Protein AF-A0A0A9YAF8-F1 (afdb_monomer_lite)

Secondary structure (DSSP, 8-state):
-GGGS--HHHHHHHHHHHHHHHHHHHHHHHHHHHHT--S-TTHHHHT-TTTTTHHHHH---HHHHHHHHHHHT--SSEEEEEETTEEEEEETTSB-SSSTT--B--HHIIIII-GGGHHHHHHHHTTTS----S-S---HHHHHHHHHHHH--SS-HHHHHHHHHHHHHHHHHHHHHHT-

Radius of gyration: 21.4 Å; chains: 1; bounding box: 42×31×75 Å

Organism: Lygus hesperus (NCBI:txid30085)

Sequence (180 aa):
DLWAQMDLKSIKAATADLFERWENHWLSIDIDRCLNSRYNGHFPKISTFGSVATYICKMKNPVFEKLMAQLRLGCKDKLSLYVDKRRYIIDCTALCMSCNLLVLETLCHFILLCPIYQPYRLHYLHRFVPECSNSSTIPAERVDSTILDQLNCSYDLDKVAAICRYVPSALRLRSFSLNE

pLDDT: mean 78.33, std 13.73, range [40.41, 94.5]

Structure (mmCIF, N/CA/C/O backbone):
data_AF-A0A0A9YAF8-F1
#
_entry.id   AF-A0A0A9YAF8-F1
#
loop_
_atom_site.group_PDB
_atom_site.id
_atom_site.type_symbol
_atom_site.label_atom_id
_atom_site.label_alt_id
_atom_site.label_comp_id
_atom_site.label_asym_id
_atom_site.label_entity_id
_atom_site.label_seq_id
_atom_site.pdbx_PDB_ins_code
_atom_site.Cartn_x
_atom_site.Cartn_y
_atom_site.Cartn_z
_atom_site.occupancy
_atom_site.B_iso_or_equiv
_atom_site.auth_seq_id
_atom_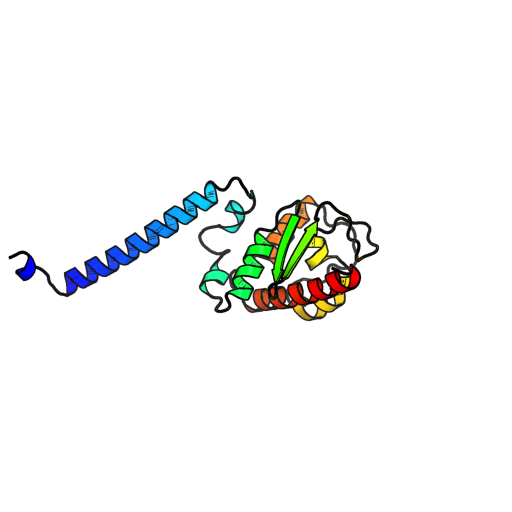site.auth_comp_id
_atom_site.auth_asym_id
_atom_site.auth_atom_id
_atom_site.pdbx_PDB_model_num
ATOM 1 N N . ASP A 1 1 ? 20.547 -7.020 -54.680 1.00 52.69 1 ASP A N 1
ATOM 2 C CA . ASP A 1 1 ? 21.237 -7.184 -53.385 1.00 52.69 1 ASP A CA 1
ATOM 3 C C . ASP A 1 1 ? 20.640 -6.327 -52.280 1.00 52.69 1 ASP A C 1
ATOM 5 O O . ASP A 1 1 ? 21.110 -5.228 -52.021 1.00 52.69 1 ASP A O 1
ATOM 9 N N . LEU A 1 2 ? 19.608 -6.838 -51.601 1.00 54.12 2 LEU A N 1
ATOM 10 C CA . LEU A 1 2 ? 19.027 -6.189 -50.412 1.00 54.12 2 LEU A CA 1
ATOM 11 C C . LEU A 1 2 ? 20.055 -6.091 -49.263 1.00 54.12 2 LEU A C 1
ATOM 13 O O . LEU A 1 2 ? 20.061 -5.140 -48.492 1.00 54.12 2 LEU A O 1
ATOM 17 N N . TRP A 1 3 ? 20.986 -7.048 -49.223 1.00 57.59 3 TRP A N 1
ATOM 18 C CA . TRP A 1 3 ? 22.091 -7.127 -48.267 1.00 57.59 3 TRP A CA 1
ATOM 19 C C . TRP A 1 3 ? 23.228 -6.131 -48.537 1.00 57.59 3 TRP A C 1
ATOM 21 O O . TRP A 1 3 ? 23.964 -5.800 -47.616 1.00 57.59 3 TRP A O 1
ATOM 31 N N . ALA A 1 4 ? 23.359 -5.612 -49.766 1.00 60.03 4 ALA A N 1
ATOM 32 C CA . ALA A 1 4 ? 24.378 -4.614 -50.113 1.00 60.03 4 ALA A CA 1
ATOM 33 C C . ALA A 1 4 ? 23.957 -3.173 -49.763 1.00 60.03 4 ALA A C 1
ATOM 35 O O . ALA A 1 4 ? 24.773 -2.259 -49.835 1.00 60.03 4 ALA A O 1
ATOM 36 N N . GLN A 1 5 ? 22.688 -2.966 -49.391 1.00 62.00 5 GLN A N 1
ATOM 37 C CA . GLN A 1 5 ? 22.102 -1.652 -49.093 1.00 62.00 5 GLN A CA 1
ATOM 38 C C . GLN A 1 5 ? 21.854 -1.419 -47.593 1.00 62.00 5 GLN A C 1
ATOM 40 O O . GLN A 1 5 ? 21.417 -0.337 -47.204 1.00 62.00 5 GLN A O 1
ATOM 45 N N . MET A 1 6 ? 22.125 -2.409 -46.735 1.00 63.41 6 MET A N 1
ATOM 46 C CA . MET A 1 6 ? 21.943 -2.278 -45.289 1.00 63.41 6 MET A CA 1
ATOM 47 C C . MET A 1 6 ? 23.184 -1.653 -44.644 1.00 63.41 6 MET A C 1
ATOM 49 O O . MET A 1 6 ? 24.141 -2.343 -44.300 1.00 63.41 6 MET A O 1
ATOM 53 N N . ASP A 1 7 ? 23.156 -0.333 -44.459 1.00 82.31 7 ASP A N 1
ATOM 54 C CA . ASP A 1 7 ? 24.141 0.374 -43.638 1.00 82.31 7 ASP A CA 1
ATOM 55 C C . ASP A 1 7 ? 23.945 0.015 -42.151 1.00 82.31 7 ASP A C 1
ATOM 57 O O . ASP A 1 7 ? 22.821 -0.065 -41.644 1.00 82.31 7 ASP A O 1
ATOM 61 N N . LEU A 1 8 ? 25.051 -0.156 -41.421 1.00 78.75 8 LEU A N 1
ATOM 62 C CA . LEU A 1 8 ? 25.072 -0.407 -39.977 1.00 78.75 8 LEU A CA 1
ATOM 63 C C . LEU A 1 8 ? 24.253 0.649 -39.215 1.00 78.75 8 LEU A C 1
ATOM 65 O O . LEU A 1 8 ? 23.608 0.335 -38.212 1.00 78.75 8 LEU A O 1
ATOM 69 N N . LYS A 1 9 ? 24.263 1.905 -39.684 1.00 82.62 9 LYS A N 1
ATOM 70 C CA . LYS A 1 9 ? 23.461 2.989 -39.095 1.00 82.62 9 LYS A CA 1
ATOM 71 C C . LYS A 1 9 ? 21.964 2.765 -39.289 1.00 82.62 9 LYS A C 1
ATOM 73 O O . LYS A 1 9 ? 21.208 2.941 -38.337 1.00 82.62 9 LYS A O 1
ATOM 78 N N . SER A 1 10 ? 21.548 2.337 -40.478 1.00 82.25 10 SER A N 1
ATOM 79 C CA . SER A 1 10 ? 20.150 2.028 -40.791 1.00 82.25 10 SER A CA 1
ATOM 80 C C . SER A 1 10 ? 19.637 0.853 -39.963 1.00 82.25 10 SER A C 1
ATOM 82 O O . SER A 1 10 ? 18.527 0.918 -39.443 1.00 82.25 10 SER A O 1
ATOM 84 N N . ILE A 1 11 ? 20.466 -0.179 -39.762 1.00 83.69 11 ILE A N 1
ATOM 85 C CA . ILE A 1 11 ? 20.130 -1.310 -38.885 1.00 83.69 11 ILE A CA 1
ATOM 86 C C . ILE A 1 11 ? 19.957 -0.832 -37.441 1.00 83.69 11 ILE A C 1
ATOM 88 O O . ILE A 1 11 ? 18.942 -1.137 -36.823 1.00 83.69 11 ILE A O 1
ATOM 92 N N . LYS A 1 12 ? 20.902 -0.043 -36.911 1.00 85.25 12 LYS A N 1
ATOM 93 C CA . LYS A 1 12 ? 20.814 0.495 -35.541 1.00 85.25 12 LYS A CA 1
ATOM 94 C C . LYS A 1 12 ? 19.568 1.359 -35.333 1.00 85.25 12 LYS A C 1
ATOM 96 O O . LYS A 1 12 ? 18.895 1.216 -34.314 1.00 85.25 12 LYS A O 1
ATOM 101 N N . ALA A 1 13 ? 19.245 2.217 -36.299 1.00 84.75 13 ALA A N 1
ATOM 102 C CA . ALA A 1 13 ? 18.045 3.046 -36.256 1.00 84.75 13 ALA A CA 1
ATOM 103 C C . ALA A 1 13 ? 16.766 2.194 -36.286 1.00 84.75 13 ALA A C 1
ATOM 105 O O . ALA A 1 13 ? 15.892 2.387 -35.448 1.00 84.75 13 ALA A O 1
ATOM 106 N N . ALA A 1 14 ? 16.694 1.201 -37.179 1.00 85.19 14 ALA A N 1
ATOM 107 C CA . ALA A 1 14 ? 15.558 0.284 -37.259 1.00 85.19 14 ALA A CA 1
ATOM 108 C C . ALA A 1 14 ? 15.390 -0.555 -35.982 1.00 85.19 14 ALA A C 1
ATOM 110 O O . ALA A 1 14 ? 14.268 -0.786 -35.544 1.00 85.19 14 ALA A O 1
ATOM 111 N N . THR A 1 15 ? 16.488 -0.983 -35.347 1.00 86.75 15 THR A N 1
ATOM 112 C CA . THR A 1 15 ? 16.410 -1.692 -34.063 1.00 86.75 15 THR A CA 1
ATOM 113 C C . THR A 1 15 ? 15.912 -0.791 -32.939 1.00 86.75 15 THR A C 1
ATOM 115 O O . THR A 1 15 ? 15.088 -1.236 -32.148 1.00 86.75 15 THR A O 1
ATOM 118 N N . ALA A 1 16 ? 16.367 0.465 -32.870 1.00 88.88 16 ALA A N 1
ATOM 119 C CA . ALA A 1 16 ? 15.913 1.411 -31.851 1.00 88.88 16 ALA A CA 1
ATOM 120 C C . ALA A 1 16 ? 14.416 1.731 -32.008 1.00 88.88 16 ALA A C 1
ATOM 122 O O . ALA A 1 16 ? 13.675 1.663 -31.033 1.00 88.88 16 ALA A O 1
ATOM 123 N N . ASP A 1 17 ? 13.969 1.972 -33.242 1.00 91.88 17 ASP A N 1
ATOM 124 C CA . ASP A 1 17 ? 12.554 2.163 -33.584 1.00 91.88 17 ASP A CA 1
ATOM 125 C C . ASP A 1 17 ? 11.711 0.915 -33.265 1.00 91.88 17 ASP A C 1
ATOM 127 O O . ASP A 1 17 ? 10.611 1.028 -32.727 1.00 91.88 17 ASP A O 1
ATOM 131 N N . LEU A 1 18 ? 12.233 -0.293 -33.506 1.00 92.19 18 LEU A N 1
ATOM 132 C CA . LEU A 1 18 ? 11.550 -1.529 -33.119 1.00 92.19 18 LEU A CA 1
ATOM 133 C C . LEU A 1 18 ? 11.382 -1.642 -31.596 1.00 92.19 18 LEU A C 1
ATOM 135 O O . LEU A 1 18 ? 10.299 -2.009 -31.139 1.00 92.19 18 LEU A O 1
ATOM 139 N N . PHE A 1 19 ? 12.426 -1.330 -30.819 1.00 89.06 19 PHE A N 1
ATOM 140 C CA . PHE A 1 19 ? 12.349 -1.326 -29.355 1.00 89.06 19 PHE A CA 1
ATOM 141 C C . PHE A 1 19 ? 11.331 -0.304 -28.852 1.00 89.06 19 PHE A C 1
ATOM 143 O O . PHE A 1 19 ? 10.475 -0.653 -28.045 1.00 89.06 19 PHE A O 1
ATOM 150 N N . GLU A 1 20 ? 11.352 0.912 -29.391 1.00 88.50 20 GLU A N 1
ATOM 151 C CA . GLU A 1 20 ? 10.398 1.959 -29.023 1.00 88.50 20 GLU A CA 1
ATOM 152 C C . GLU A 1 20 ? 8.950 1.552 -29.343 1.00 88.50 20 GLU A C 1
ATOM 154 O O . GLU A 1 20 ? 8.056 1.675 -28.504 1.00 88.50 20 GLU A O 1
ATOM 159 N N . ARG A 1 21 ? 8.694 0.997 -30.534 1.00 88.56 21 ARG A N 1
ATOM 160 C CA . ARG A 1 21 ? 7.359 0.490 -30.903 1.00 88.56 21 ARG A CA 1
ATOM 161 C C . ARG A 1 21 ? 6.905 -0.643 -29.997 1.00 88.56 21 ARG A C 1
ATOM 163 O O . ARG A 1 21 ? 5.724 -0.719 -29.661 1.00 88.56 21 ARG A O 1
ATOM 170 N N . TRP A 1 22 ? 7.825 -1.524 -29.617 1.00 86.75 22 TRP A N 1
ATOM 171 C CA . TRP A 1 22 ? 7.537 -2.624 -28.709 1.00 86.75 22 TRP A CA 1
ATOM 172 C C . TRP A 1 22 ? 7.161 -2.097 -27.314 1.00 86.75 22 TRP A C 1
ATOM 174 O O . TRP A 1 22 ? 6.112 -2.473 -26.785 1.00 86.75 22 TRP A O 1
ATOM 184 N N . GLU A 1 23 ? 7.943 -1.182 -26.744 1.00 80.56 23 GLU A N 1
ATOM 185 C CA . GLU A 1 23 ? 7.634 -0.545 -25.457 1.00 80.56 23 GLU A CA 1
ATOM 186 C C . GLU A 1 23 ? 6.281 0.179 -25.495 1.00 80.56 23 GLU A C 1
ATOM 188 O O . GLU A 1 23 ? 5.424 -0.049 -24.635 1.00 80.56 23 GLU A O 1
ATOM 193 N N . ASN A 1 24 ? 6.040 0.966 -26.546 1.00 81.44 24 ASN A N 1
ATOM 194 C CA . ASN A 1 24 ? 4.782 1.684 -26.746 1.00 81.44 24 ASN A CA 1
ATOM 195 C C . ASN A 1 24 ? 3.580 0.741 -26.890 1.00 81.44 24 ASN A C 1
ATOM 197 O O . ASN A 1 24 ? 2.496 1.041 -26.386 1.00 81.44 24 ASN A O 1
ATOM 201 N N . HIS A 1 25 ? 3.753 -0.412 -27.541 1.00 87.69 25 HIS A N 1
ATOM 202 C CA . HIS A 1 25 ? 2.696 -1.411 -27.673 1.00 87.69 25 HIS A CA 1
ATOM 203 C C . HIS A 1 25 ? 2.261 -1.968 -26.312 1.00 87.69 25 HIS A C 1
ATOM 205 O O . HIS A 1 25 ? 1.064 -1.996 -26.018 1.00 87.69 25 HIS A O 1
ATOM 211 N N . TRP A 1 26 ? 3.208 -2.364 -25.456 1.00 78.38 26 TRP A N 1
ATOM 212 C CA . TRP A 1 26 ? 2.869 -2.867 -24.118 1.00 78.38 26 TRP A CA 1
ATOM 213 C C . TRP A 1 26 ? 2.308 -1.784 -23.216 1.00 78.38 26 TRP A C 1
ATOM 215 O O . TRP A 1 26 ? 1.339 -2.042 -22.504 1.00 78.38 26 TRP A O 1
ATOM 225 N N . LEU A 1 27 ? 2.850 -0.569 -23.298 1.00 78.38 27 LEU A N 1
ATOM 226 C CA . LEU A 1 27 ? 2.299 0.570 -22.577 1.00 78.38 27 LEU A CA 1
ATOM 227 C C . LEU A 1 27 ? 0.842 0.824 -22.984 1.00 78.38 27 LEU A C 1
ATOM 229 O O . LEU A 1 27 ? -0.009 1.014 -22.122 1.00 78.38 27 LEU A O 1
ATOM 233 N N . SER A 1 28 ? 0.533 0.772 -24.283 1.00 80.00 28 SER A N 1
ATOM 234 C CA . SER A 1 28 ? -0.833 0.930 -24.790 1.00 80.00 28 SER A CA 1
ATOM 235 C C . SER A 1 28 ? -1.769 -0.178 -24.299 1.00 80.00 28 SER A C 1
ATOM 237 O O . SER A 1 28 ? -2.881 0.124 -23.867 1.00 80.00 28 SER A O 1
ATOM 239 N N . ILE A 1 29 ? -1.313 -1.437 -24.294 1.00 82.00 29 ILE A N 1
ATOM 240 C CA . ILE A 1 29 ? -2.077 -2.562 -23.735 1.00 82.00 29 ILE A CA 1
ATOM 241 C C . ILE A 1 29 ? -2.364 -2.344 -22.247 1.00 82.00 29 ILE A C 1
ATOM 243 O O . ILE A 1 29 ? -3.485 -2.578 -21.795 1.00 82.00 29 ILE A O 1
ATOM 247 N N . ASP A 1 30 ? -1.373 -1.910 -21.473 1.00 75.12 30 ASP A N 1
ATOM 248 C CA . ASP A 1 30 ? -1.544 -1.683 -20.039 1.00 75.12 30 ASP A CA 1
ATOM 249 C C . ASP A 1 30 ? -2.439 -0.472 -19.749 1.00 75.12 30 ASP A C 1
ATOM 251 O O . ASP A 1 30 ? -3.252 -0.529 -18.822 1.00 75.12 30 ASP A O 1
ATOM 255 N N . ILE A 1 31 ? -2.369 0.581 -20.575 1.00 76.88 31 ILE A N 1
ATOM 256 C CA . ILE A 1 31 ? -3.314 1.705 -20.531 1.00 76.88 31 ILE A CA 1
ATOM 257 C C . ILE A 1 31 ? -4.742 1.205 -20.735 1.00 76.88 31 ILE A C 1
ATOM 259 O O . ILE A 1 31 ? -5.617 1.488 -19.913 1.00 76.88 31 ILE A O 1
ATOM 263 N N . ASP A 1 32 ? -4.969 0.431 -21.794 1.00 81.88 32 ASP A N 1
ATOM 264 C CA . ASP A 1 32 ? -6.294 -0.078 -22.141 1.00 81.88 32 ASP A CA 1
ATOM 265 C C . ASP A 1 32 ? -6.853 -1.002 -21.049 1.00 81.88 32 ASP A C 1
ATOM 267 O O . ASP A 1 32 ? -7.976 -0.812 -20.575 1.00 81.88 32 ASP A O 1
ATOM 271 N N . ARG A 1 33 ? -6.034 -1.936 -20.546 1.00 79.38 33 ARG A N 1
ATOM 272 C CA . ARG A 1 33 ? -6.392 -2.799 -19.407 1.00 79.38 33 ARG A CA 1
ATOM 273 C C . ARG A 1 33 ? -6.768 -1.997 -18.176 1.00 79.38 33 ARG A C 1
ATOM 275 O O . ARG A 1 33 ? -7.667 -2.398 -17.435 1.00 79.38 33 ARG A O 1
ATOM 282 N N . CYS A 1 34 ? -6.067 -0.894 -17.933 1.00 75.38 34 CYS A N 1
ATOM 283 C CA . CYS A 1 34 ? -6.334 -0.074 -16.775 1.00 75.38 34 CYS A CA 1
ATOM 284 C C . CYS A 1 34 ? -7.650 0.685 -16.889 1.00 75.38 34 CYS A C 1
ATOM 286 O O . CYS A 1 34 ? -8.503 0.555 -16.005 1.00 75.38 34 CYS A O 1
ATOM 288 N N . LEU A 1 35 ? -7.854 1.396 -17.998 1.00 77.94 35 LEU A N 1
ATOM 289 C CA . LEU A 1 35 ? -9.079 2.153 -18.255 1.00 77.94 35 LEU A CA 1
ATOM 290 C C . LEU A 1 35 ? -10.317 1.247 -18.297 1.00 77.94 35 LEU A C 1
ATOM 292 O O . LEU A 1 35 ? -11.368 1.622 -17.782 1.00 77.94 35 LEU A O 1
ATOM 296 N N . ASN A 1 36 ? -10.178 0.032 -18.834 1.00 81.19 36 ASN A N 1
ATOM 297 C CA . ASN A 1 36 ? -11.274 -0.930 -18.965 1.00 81.19 36 ASN A CA 1
ATOM 298 C C . ASN A 1 36 ? -11.441 -1.864 -17.755 1.00 81.19 36 ASN A C 1
ATOM 300 O O . ASN A 1 36 ? -12.267 -2.784 -17.783 1.00 81.19 36 ASN A O 1
ATOM 304 N N . SER A 1 37 ? -10.679 -1.662 -16.677 1.00 76.25 37 SER A N 1
ATOM 305 C CA . SER A 1 37 ? -10.775 -2.509 -15.488 1.00 76.25 37 SER A CA 1
ATOM 306 C C . SER A 1 37 ? -12.121 -2.336 -14.769 1.00 76.25 37 SER A C 1
ATOM 308 O O . SER A 1 37 ? -12.429 -1.312 -14.166 1.00 76.25 37 SER A O 1
ATOM 310 N N . ARG A 1 38 ? -12.951 -3.384 -14.795 1.00 72.44 38 ARG A N 1
ATOM 311 C CA . ARG A 1 38 ? -14.249 -3.397 -14.088 1.00 72.44 38 ARG A CA 1
ATOM 312 C C . ARG A 1 38 ? -14.157 -3.892 -12.644 1.00 72.44 38 ARG A C 1
ATOM 314 O O . ARG A 1 38 ? -15.099 -3.723 -11.881 1.00 72.44 38 ARG A O 1
ATOM 321 N N . TYR A 1 39 ? -13.043 -4.523 -12.274 1.00 69.56 39 TYR A N 1
ATOM 322 C CA . TYR A 1 39 ? -12.884 -5.192 -10.980 1.00 69.56 39 TYR A CA 1
ATOM 323 C C . TYR A 1 39 ? -12.500 -4.243 -9.834 1.00 69.56 39 TYR A C 1
ATOM 325 O O . TYR A 1 39 ? -12.700 -4.597 -8.676 1.00 69.56 39 TYR A O 1
ATOM 333 N N . ASN A 1 40 ? -11.937 -3.061 -10.121 1.00 69.50 40 ASN A N 1
ATOM 334 C CA . ASN A 1 40 ? -11.559 -2.090 -9.094 1.00 69.50 40 ASN A CA 1
ATOM 335 C C . ASN A 1 40 ? -11.606 -0.650 -9.636 1.00 69.50 40 ASN A C 1
ATOM 337 O O . ASN A 1 40 ? -10.756 -0.249 -10.426 1.00 69.50 40 ASN A O 1
ATOM 341 N N . GLY A 1 41 ? -12.555 0.156 -9.147 1.00 68.75 41 GLY A N 1
ATOM 342 C CA . GLY A 1 41 ? -12.721 1.559 -9.554 1.00 68.75 41 GLY A CA 1
ATOM 343 C C . GLY A 1 41 ? -11.586 2.506 -9.132 1.00 68.75 41 GLY A C 1
ATOM 344 O O . GLY A 1 41 ? -11.562 3.661 -9.563 1.00 68.75 41 GLY A O 1
ATOM 345 N N . HIS A 1 42 ? -10.643 2.050 -8.302 1.00 69.75 42 HIS A N 1
ATOM 346 C CA . HIS A 1 42 ? -9.425 2.788 -7.965 1.00 69.75 42 HIS A CA 1
ATOM 347 C C . HIS A 1 42 ? -8.286 2.533 -8.956 1.00 69.75 42 HIS A C 1
ATOM 349 O O . HIS A 1 42 ? -7.411 3.389 -9.077 1.00 69.75 42 HIS A O 1
ATOM 355 N N . PHE A 1 43 ? -8.292 1.414 -9.693 1.00 70.81 43 PHE A N 1
ATOM 356 C CA . PHE A 1 43 ? -7.204 1.070 -10.615 1.00 70.81 43 PHE A CA 1
ATOM 357 C C . PHE A 1 43 ? -6.955 2.160 -11.677 1.00 70.81 43 PHE A C 1
ATOM 359 O O . PHE A 1 43 ? -5.814 2.622 -11.746 1.00 70.81 43 PHE A O 1
ATOM 366 N N . PRO A 1 44 ? -7.984 2.704 -12.368 1.00 69.56 44 PRO A N 1
ATOM 367 C CA . PRO A 1 44 ? -7.796 3.810 -13.316 1.00 69.56 44 PRO A CA 1
ATOM 368 C C . PRO A 1 44 ? -7.321 5.117 -12.662 1.00 69.56 44 PRO A C 1
ATOM 370 O O . PRO A 1 44 ? -6.703 5.958 -13.308 1.00 69.56 44 PRO A O 1
ATOM 373 N N . LYS A 1 45 ? -7.621 5.320 -11.370 1.00 69.44 45 LYS A N 1
ATOM 374 C CA . LYS A 1 45 ? -7.236 6.533 -10.624 1.00 69.44 45 LYS A CA 1
ATOM 375 C C . LYS A 1 45 ? -5.758 6.500 -10.227 1.00 69.44 45 LYS A C 1
ATOM 377 O O . LYS A 1 45 ? -5.095 7.534 -10.216 1.00 69.44 45 LYS A O 1
ATOM 382 N N . ILE A 1 46 ? -5.246 5.309 -9.914 1.00 65.12 46 ILE A N 1
ATOM 383 C CA . ILE A 1 46 ? -3.854 5.073 -9.499 1.00 65.12 46 ILE A CA 1
ATOM 384 C C . ILE A 1 46 ? -2.908 5.068 -10.701 1.00 65.12 46 ILE A C 1
ATOM 386 O O . ILE A 1 46 ? -1.743 5.441 -10.572 1.00 65.12 46 ILE A O 1
ATOM 390 N N . SER A 1 47 ? -3.389 4.646 -11.869 1.00 64.06 47 SER A N 1
ATOM 391 C CA . SER A 1 47 ? -2.577 4.482 -13.074 1.00 64.06 47 SER A CA 1
ATOM 392 C C . SER A 1 47 ? -2.302 5.778 -13.827 1.00 64.06 47 SER A C 1
ATOM 394 O O . SER A 1 47 ? -1.996 5.714 -15.013 1.00 64.06 47 SER A O 1
ATOM 396 N N . THR A 1 48 ? -2.445 6.948 -13.200 1.00 58.50 48 THR A N 1
ATOM 397 C CA . THR A 1 48 ? -2.228 8.232 -13.875 1.00 58.50 48 THR A CA 1
ATOM 398 C C . THR A 1 48 ? -0.826 8.237 -14.491 1.00 58.50 48 THR A C 1
ATOM 400 O O . THR A 1 48 ? 0.188 8.285 -13.787 1.00 58.50 48 THR A O 1
ATOM 403 N N . PHE A 1 49 ? -0.803 8.092 -15.820 1.00 55.41 49 PHE A N 1
ATOM 404 C CA . PHE A 1 49 ? 0.357 7.791 -16.655 1.00 55.41 49 PHE A CA 1
ATOM 405 C C . PHE A 1 49 ? 1.343 8.964 -16.654 1.00 55.41 49 PHE A C 1
ATOM 407 O O . PHE A 1 49 ? 1.375 9.762 -17.584 1.00 5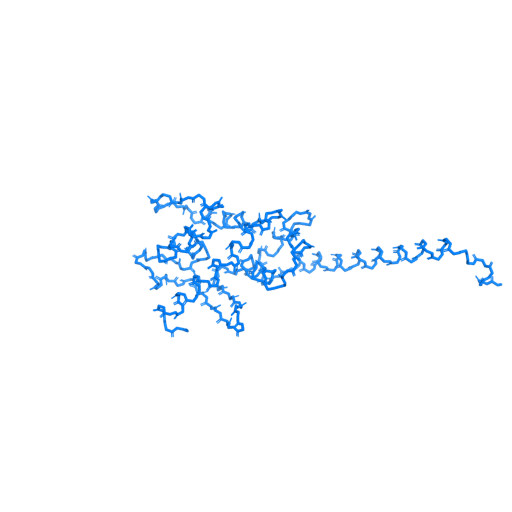5.41 49 PHE A O 1
ATOM 414 N N . GLY A 1 50 ? 2.121 9.110 -15.578 1.00 53.97 50 GLY A N 1
ATOM 415 C CA . GLY A 1 50 ? 3.154 10.144 -15.516 1.00 53.97 50 GLY A CA 1
ATOM 416 C C . GLY A 1 50 ? 3.857 10.351 -14.176 1.00 53.97 50 GLY A C 1
ATOM 417 O O . GLY A 1 50 ? 5.018 10.745 -14.182 1.00 53.97 50 GLY A O 1
ATOM 418 N N . SER A 1 51 ? 3.232 10.086 -13.020 1.00 54.34 51 SER A N 1
ATOM 419 C CA . SER A 1 51 ? 3.901 10.364 -11.729 1.00 54.34 51 SER A CA 1
ATOM 420 C C . SER A 1 51 ? 3.611 9.364 -10.616 1.00 54.34 51 SER A C 1
ATOM 422 O O . SER A 1 51 ? 4.513 9.003 -9.872 1.00 54.34 51 SER A O 1
ATOM 424 N N . VAL A 1 52 ? 2.390 8.848 -10.498 1.00 54.97 52 VAL A N 1
ATOM 425 C CA . VAL A 1 52 ? 1.972 8.071 -9.318 1.00 54.97 52 VAL A CA 1
ATOM 426 C C . VAL A 1 52 ? 2.691 6.713 -9.203 1.00 54.97 52 VAL A C 1
ATOM 428 O O . VAL A 1 52 ? 2.847 6.187 -8.095 1.00 54.97 52 VAL A O 1
ATOM 431 N N . ALA A 1 53 ? 3.205 6.172 -10.311 1.00 61.31 53 ALA A N 1
ATOM 432 C CA . ALA A 1 53 ? 3.871 4.869 -10.390 1.00 61.31 53 ALA A CA 1
ATOM 433 C C . ALA A 1 53 ? 5.407 4.925 -10.502 1.00 61.31 53 ALA A C 1
ATOM 435 O O . ALA A 1 53 ? 6.035 3.881 -10.647 1.00 61.31 53 ALA A O 1
ATOM 436 N N . THR A 1 54 ? 6.048 6.095 -10.391 1.00 63.50 54 THR A N 1
ATOM 437 C CA . THR A 1 54 ? 7.517 6.203 -10.537 1.00 63.50 54 THR A CA 1
ATOM 438 C C . THR A 1 54 ? 8.297 5.387 -9.506 1.00 63.50 54 THR A C 1
ATOM 440 O O . THR A 1 54 ? 9.431 4.995 -9.776 1.00 63.50 54 THR A O 1
ATOM 443 N N . TYR A 1 55 ? 7.693 5.069 -8.357 1.00 64.31 55 TYR A N 1
ATOM 444 C CA . TYR A 1 55 ? 8.279 4.146 -7.385 1.00 64.31 55 TYR A CA 1
ATOM 445 C C . TYR A 1 55 ? 8.441 2.724 -7.947 1.00 64.31 55 TYR A C 1
ATOM 447 O O . TYR A 1 55 ? 9.409 2.073 -7.593 1.00 64.31 55 TYR A O 1
ATOM 455 N N . ILE A 1 56 ? 7.566 2.255 -8.847 1.00 67.56 56 ILE A N 1
ATOM 456 C CA . ILE A 1 56 ? 7.682 0.921 -9.467 1.00 67.56 56 ILE A CA 1
ATOM 457 C C . ILE A 1 56 ? 8.942 0.858 -10.333 1.00 67.56 56 ILE A C 1
ATOM 459 O O . ILE A 1 56 ? 9.693 -0.101 -10.262 1.00 67.56 56 ILE A O 1
ATOM 463 N N . CYS A 1 57 ? 9.224 1.916 -11.097 1.00 66.06 57 CYS A N 1
ATOM 464 C CA . CYS A 1 57 ? 10.403 1.952 -11.965 1.00 66.06 57 CYS A CA 1
ATOM 465 C C . CYS A 1 57 ? 11.711 2.215 -11.201 1.00 66.06 57 CYS A C 1
ATOM 467 O O . CYS A 1 57 ? 12.790 1.892 -11.692 1.00 66.06 57 CYS A O 1
ATOM 469 N N . LYS A 1 58 ? 11.640 2.870 -10.034 1.00 68.19 58 LYS A N 1
ATOM 470 C CA . LYS A 1 58 ? 12.823 3.286 -9.258 1.00 68.19 58 LYS A CA 1
ATOM 471 C C . LYS A 1 58 ? 13.164 2.344 -8.111 1.00 68.19 58 LYS A C 1
ATOM 473 O O . LYS A 1 58 ? 14.307 2.344 -7.648 1.00 68.19 58 LYS A O 1
ATOM 478 N N . MET A 1 59 ? 12.192 1.590 -7.613 1.00 71.06 59 MET A N 1
ATOM 479 C CA . MET A 1 59 ? 12.423 0.651 -6.530 1.00 71.06 59 MET A CA 1
ATOM 480 C C . MET A 1 59 ? 13.138 -0.589 -7.070 1.00 71.06 59 MET A C 1
ATOM 482 O O . MET A 1 59 ? 12.969 -0.992 -8.211 1.00 71.06 59 MET A O 1
ATOM 486 N N . LYS A 1 60 ? 14.040 -1.138 -6.254 1.00 75.19 60 LYS A N 1
ATOM 487 C CA . LYS A 1 60 ? 14.818 -2.342 -6.589 1.00 75.19 60 LYS A CA 1
ATOM 488 C C . LYS A 1 60 ? 14.337 -3.568 -5.815 1.00 75.19 60 LYS A C 1
ATOM 490 O O . LYS A 1 60 ? 14.983 -4.611 -5.853 1.00 75.19 60 LYS A O 1
ATOM 495 N N . ASN A 1 61 ? 13.265 -3.417 -5.033 1.00 83.31 61 ASN A N 1
ATOM 496 C CA . ASN A 1 61 ? 12.773 -4.454 -4.141 1.00 83.31 61 ASN A CA 1
ATOM 497 C C . ASN A 1 61 ? 11.359 -4.881 -4.565 1.00 83.31 61 ASN A C 1
ATOM 499 O O . ASN A 1 61 ? 10.387 -4.217 -4.184 1.00 83.31 61 ASN A O 1
ATOM 503 N N . PRO A 1 62 ? 11.228 -6.028 -5.257 1.00 82.75 62 PRO A N 1
ATOM 504 C CA . PRO A 1 62 ? 9.941 -6.493 -5.770 1.00 82.75 62 PRO A CA 1
ATOM 505 C C . PRO A 1 62 ? 8.938 -6.819 -4.653 1.00 82.75 62 PRO A C 1
ATOM 507 O O . PRO A 1 62 ? 7.727 -6.788 -4.870 1.00 82.75 62 PRO A O 1
ATOM 510 N N . VAL A 1 63 ? 9.409 -7.101 -3.429 1.00 86.12 63 VAL A N 1
ATOM 511 C CA . VAL A 1 63 ? 8.530 -7.331 -2.270 1.00 86.12 63 VAL A CA 1
ATOM 512 C C . VAL A 1 63 ? 7.811 -6.043 -1.876 1.00 86.12 63 VAL A C 1
ATOM 514 O O . VAL A 1 63 ? 6.610 -6.062 -1.608 1.00 86.12 63 VAL A O 1
ATOM 517 N N . PHE A 1 64 ? 8.528 -4.920 -1.867 1.00 86.81 64 PHE A N 1
ATOM 518 C CA . PHE A 1 64 ? 7.951 -3.622 -1.520 1.00 86.81 64 PHE A CA 1
ATOM 519 C C . PHE A 1 64 ? 7.022 -3.121 -2.628 1.00 86.81 64 PHE A C 1
ATOM 521 O O . PHE A 1 64 ? 5.966 -2.567 -2.333 1.00 86.81 64 PHE A O 1
ATOM 528 N N . GLU A 1 65 ? 7.369 -3.366 -3.895 1.00 83.38 65 GLU A N 1
ATOM 529 C CA . GLU A 1 65 ? 6.531 -2.991 -5.042 1.00 83.38 65 GLU A CA 1
ATOM 530 C C . GLU A 1 65 ? 5.193 -3.715 -4.972 1.00 83.38 65 GLU A C 1
ATOM 532 O O . GLU A 1 65 ? 4.135 -3.086 -5.031 1.00 83.38 65 GLU A O 1
ATOM 537 N N . LYS A 1 66 ? 5.244 -5.032 -4.744 1.00 87.06 66 LYS A N 1
ATOM 538 C CA . LYS A 1 66 ? 4.053 -5.858 -4.567 1.00 87.06 66 LYS A CA 1
ATOM 539 C C . LYS A 1 66 ? 3.193 -5.364 -3.408 1.00 87.06 66 LYS A C 1
ATOM 541 O O . LYS A 1 66 ? 1.982 -5.240 -3.572 1.00 87.06 66 LYS A O 1
ATOM 546 N N . LEU A 1 67 ? 3.793 -5.083 -2.252 1.00 89.31 67 LEU A N 1
ATOM 547 C CA . LEU A 1 67 ? 3.045 -4.642 -1.077 1.00 89.31 67 LEU A CA 1
ATOM 548 C C . LEU A 1 67 ? 2.380 -3.279 -1.305 1.00 89.31 67 LEU A C 1
ATOM 550 O O . LEU A 1 67 ? 1.194 -3.124 -1.022 1.00 89.31 67 LEU A O 1
ATOM 554 N N . MET A 1 68 ? 3.100 -2.312 -1.876 1.00 86.25 68 MET A N 1
ATOM 555 C CA . MET A 1 68 ? 2.533 -1.006 -2.225 1.00 86.25 68 MET A CA 1
ATOM 556 C C . MET A 1 68 ? 1.405 -1.120 -3.247 1.00 86.25 68 MET A C 1
ATOM 558 O O . MET A 1 68 ? 0.376 -0.460 -3.091 1.00 86.25 68 MET A O 1
ATOM 562 N N . ALA A 1 69 ? 1.561 -1.982 -4.255 1.00 82.50 69 ALA A N 1
ATOM 563 C CA . ALA A 1 69 ? 0.499 -2.263 -5.211 1.00 82.50 69 ALA A CA 1
ATOM 564 C C . ALA A 1 69 ? -0.736 -2.849 -4.508 1.00 82.50 69 ALA A C 1
ATOM 566 O O . ALA A 1 69 ? -1.842 -2.367 -4.727 1.00 82.50 69 ALA A O 1
ATOM 567 N N . GLN A 1 70 ? -0.564 -3.820 -3.605 1.00 87.69 70 GLN A N 1
ATOM 568 C CA . GLN A 1 70 ? -1.673 -4.404 -2.842 1.00 87.69 70 GLN A CA 1
ATOM 569 C C . GLN A 1 70 ? -2.379 -3.388 -1.933 1.00 87.69 70 GLN A C 1
ATOM 571 O O . GLN A 1 70 ? -3.602 -3.417 -1.841 1.00 87.69 70 GLN A O 1
ATOM 576 N N . LEU A 1 71 ? -1.635 -2.480 -1.293 1.00 87.19 71 LEU A N 1
ATOM 577 C CA . LEU A 1 71 ? -2.208 -1.426 -0.449 1.00 87.19 71 LEU A CA 1
ATOM 578 C C . LEU A 1 71 ? -3.011 -0.420 -1.275 1.00 87.19 71 LEU A C 1
ATOM 580 O O . LEU A 1 71 ? -4.130 -0.076 -0.909 1.00 87.19 71 LEU A O 1
ATOM 584 N N . ARG A 1 72 ? -2.463 0.024 -2.410 1.00 81.00 72 ARG A N 1
ATOM 585 C CA . ARG A 1 72 ? -3.139 0.977 -3.303 1.00 81.00 72 ARG A CA 1
ATOM 586 C C . ARG A 1 72 ? -4.364 0.370 -3.978 1.00 81.00 72 ARG A C 1
ATOM 588 O O . ARG A 1 72 ? -5.359 1.057 -4.158 1.00 81.00 72 ARG A O 1
ATOM 595 N N . LEU A 1 73 ? -4.296 -0.912 -4.330 1.00 78.12 73 LEU A N 1
ATOM 596 C CA . LEU A 1 73 ? -5.403 -1.662 -4.925 1.00 78.12 73 LEU A CA 1
ATOM 597 C C . LEU A 1 73 ? -6.340 -2.276 -3.886 1.00 78.12 73 LEU A C 1
ATOM 599 O O . LEU A 1 73 ? -7.215 -3.056 -4.264 1.00 78.12 73 LEU A O 1
ATOM 603 N N . GLY A 1 74 ? -6.172 -1.945 -2.604 1.00 75.81 74 GLY A N 1
ATOM 604 C CA . GLY A 1 74 ? -7.077 -2.379 -1.553 1.00 75.81 74 GLY A CA 1
ATOM 605 C C . GLY A 1 74 ? -8.518 -2.030 -1.915 1.00 75.81 74 GLY A C 1
ATOM 606 O O . GLY A 1 74 ? -8.835 -0.870 -2.169 1.00 75.81 74 GLY A O 1
ATOM 607 N N . CYS A 1 75 ? -9.383 -3.040 -1.989 1.00 66.19 75 CYS A N 1
ATOM 608 C CA . CYS A 1 75 ? -10.803 -2.823 -2.234 1.00 66.19 75 CYS A CA 1
ATOM 609 C C . CYS A 1 75 ? -11.492 -2.314 -0.964 1.00 66.19 75 CYS A C 1
ATOM 611 O O . CYS A 1 75 ? -11.061 -2.604 0.153 1.00 66.19 75 CYS A O 1
ATOM 613 N N . LYS A 1 76 ? -12.608 -1.602 -1.157 1.00 70.06 76 LYS A N 1
ATOM 614 C CA . LYS A 1 76 ? -13.405 -1.010 -0.077 1.00 70.06 76 LYS A CA 1
ATOM 615 C C . LYS A 1 76 ? -13.913 -2.040 0.936 1.00 70.06 76 LYS A C 1
ATOM 617 O O . LYS A 1 76 ? -13.986 -1.714 2.112 1.00 70.06 76 LYS A O 1
ATOM 622 N N . ASP A 1 77 ? -14.206 -3.264 0.493 1.00 81.38 77 ASP A N 1
ATOM 623 C CA . ASP A 1 77 ? -14.835 -4.283 1.345 1.00 81.38 77 ASP A CA 1
ATOM 624 C C . ASP A 1 77 ? -13.822 -5.251 1.964 1.00 81.38 77 ASP A C 1
ATOM 626 O O . ASP A 1 77 ? -13.937 -5.626 3.126 1.00 81.38 77 ASP A O 1
ATOM 630 N N . LYS A 1 78 ? -12.805 -5.666 1.199 1.00 85.56 78 LYS A N 1
ATOM 631 C CA . LYS A 1 78 ? -11.776 -6.607 1.659 1.00 85.56 78 LYS A CA 1
ATOM 632 C C . LYS A 1 78 ? -10.396 -6.178 1.200 1.00 85.56 78 LYS A C 1
ATOM 634 O O . LYS A 1 78 ? -10.140 -6.024 0.003 1.00 85.56 78 LYS A O 1
ATOM 639 N N . LEU A 1 79 ? -9.481 -6.100 2.156 1.00 88.62 79 LEU A N 1
ATOM 640 C CA . LEU A 1 79 ? -8.069 -5.850 1.922 1.00 88.62 79 LEU A CA 1
ATOM 641 C C . LEU A 1 79 ? -7.291 -7.158 2.094 1.00 88.62 79 LEU A C 1
ATOM 643 O O . LEU A 1 79 ? -7.239 -7.728 3.179 1.00 88.62 79 LEU A O 1
ATOM 647 N N . SER A 1 80 ? -6.681 -7.643 1.012 1.00 90.06 80 SER A N 1
ATOM 648 C CA . SER A 1 80 ? -5.890 -8.878 1.012 1.00 90.06 80 SER A CA 1
ATOM 649 C C . SER A 1 80 ? -4.419 -8.560 0.764 1.00 90.06 80 SER A C 1
ATOM 651 O O . SER A 1 80 ? -4.035 -8.208 -0.351 1.00 90.06 80 SER A O 1
ATOM 653 N N . LEU A 1 81 ? -3.586 -8.754 1.782 1.00 91.94 81 LEU A N 1
ATOM 654 C CA . LEU A 1 81 ? -2.150 -8.482 1.742 1.00 91.94 81 LEU A CA 1
ATOM 655 C C . LEU A 1 81 ? -1.365 -9.792 1.768 1.00 91.94 81 LEU A C 1
ATOM 657 O O . LEU A 1 81 ? -1.736 -10.736 2.463 1.00 91.94 81 LEU A O 1
ATOM 661 N N . TYR A 1 82 ? -0.278 -9.868 1.002 1.00 91.50 82 TYR A N 1
ATOM 662 C CA . TYR A 1 82 ? 0.586 -11.046 0.976 1.00 91.50 82 TYR A CA 1
ATOM 663 C C . TYR A 1 82 ? 1.992 -10.672 1.431 1.00 91.50 82 TYR A C 1
ATOM 665 O O . TYR A 1 82 ? 2.755 -10.068 0.678 1.00 91.50 82 TYR A O 1
ATOM 673 N N . VAL A 1 83 ? 2.331 -11.055 2.659 1.00 90.44 83 VAL A N 1
ATO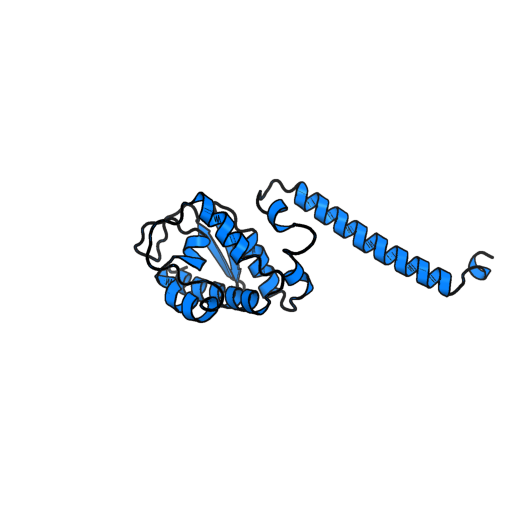M 674 C CA . VAL A 1 83 ? 3.575 -10.680 3.340 1.00 90.44 83 VAL A CA 1
ATOM 675 C C . VAL A 1 83 ? 4.227 -11.946 3.886 1.00 90.44 83 VAL A C 1
ATOM 677 O O . VAL A 1 83 ? 3.556 -12.767 4.503 1.00 90.44 83 VAL A O 1
ATOM 680 N N . ASP A 1 84 ? 5.524 -12.138 3.632 1.00 87.19 84 ASP A N 1
ATOM 681 C CA . ASP A 1 84 ? 6.305 -13.291 4.114 1.00 87.19 84 ASP A CA 1
ATOM 682 C C . ASP A 1 84 ? 5.656 -14.660 3.839 1.00 87.19 84 ASP A C 1
ATOM 684 O O . ASP A 1 84 ? 5.599 -15.536 4.700 1.00 87.19 84 ASP A O 1
ATOM 688 N N . LYS A 1 85 ? 5.146 -14.848 2.615 1.00 87.44 85 LYS A N 1
ATOM 689 C CA . LYS A 1 85 ? 4.433 -16.065 2.173 1.00 87.44 85 LYS A CA 1
ATOM 690 C C . LYS A 1 85 ? 3.124 -16.356 2.922 1.00 87.44 85 LYS A C 1
ATOM 692 O O . LYS A 1 85 ? 2.555 -17.430 2.751 1.00 87.44 85 LYS A O 1
ATOM 697 N N . ARG A 1 86 ? 2.627 -15.410 3.719 1.00 89.50 86 ARG A N 1
ATOM 698 C CA . ARG A 1 86 ? 1.337 -15.494 4.405 1.00 89.50 86 ARG A CA 1
ATOM 699 C C . ARG A 1 86 ? 0.364 -14.493 3.811 1.00 89.50 86 ARG A C 1
ATOM 701 O O . ARG A 1 86 ? 0.742 -13.394 3.399 1.00 89.50 86 ARG A O 1
ATOM 708 N N . ARG A 1 87 ? -0.902 -14.892 3.760 1.00 91.25 87 ARG A N 1
ATOM 709 C CA . ARG A 1 87 ? -1.999 -14.038 3.320 1.00 91.25 87 ARG A CA 1
ATOM 710 C C . ARG A 1 87 ? -2.711 -13.492 4.551 1.00 91.25 87 ARG A C 1
ATOM 712 O O . ARG A 1 87 ? -3.235 -14.272 5.331 1.00 91.25 87 ARG A O 1
ATOM 719 N N . TYR A 1 88 ? -2.756 -12.173 4.667 1.00 92.06 88 TYR A N 1
ATOM 720 C CA . TYR A 1 88 ? -3.529 -11.459 5.677 1.00 92.06 88 TYR A CA 1
ATOM 721 C C . TYR A 1 88 ? -4.767 -10.876 5.008 1.00 92.06 88 TYR A C 1
ATOM 723 O O . TYR A 1 88 ? -4.672 -10.299 3.919 1.00 92.06 88 TYR A O 1
ATOM 731 N N . ILE A 1 89 ? -5.925 -11.053 5.633 1.00 90.94 89 ILE A N 1
ATOM 732 C CA . ILE A 1 89 ? -7.200 -10.559 5.119 1.00 90.94 89 ILE A CA 1
ATOM 733 C C . ILE A 1 89 ? -7.809 -9.667 6.190 1.00 90.94 89 ILE A C 1
ATOM 735 O O . ILE A 1 89 ? -7.999 -10.102 7.319 1.00 90.94 89 ILE A O 1
ATOM 739 N N . ILE A 1 90 ? -8.110 -8.429 5.817 1.00 90.25 90 ILE A N 1
ATOM 740 C CA . ILE A 1 90 ? -8.842 -7.487 6.656 1.00 90.25 90 ILE A CA 1
ATOM 741 C C . ILE A 1 90 ? -10.205 -7.269 6.006 1.00 90.25 90 ILE A C 1
ATOM 743 O O . ILE A 1 90 ? -10.291 -6.928 4.820 1.00 90.25 90 ILE A O 1
ATOM 747 N N . ASP A 1 91 ? -11.261 -7.521 6.775 1.00 90.00 91 ASP A N 1
ATOM 748 C CA . ASP A 1 91 ? -12.627 -7.194 6.388 1.00 90.00 91 ASP A CA 1
ATOM 749 C C . ASP A 1 91 ? -12.894 -5.728 6.734 1.00 90.00 91 ASP A C 1
ATOM 751 O O . ASP A 1 91 ? -13.103 -5.369 7.892 1.00 90.00 91 ASP A O 1
ATOM 755 N N . CYS A 1 92 ? -12.869 -4.874 5.715 1.00 88.12 92 CYS A N 1
ATOM 756 C CA . CYS A 1 92 ? -13.062 -3.436 5.865 1.00 88.12 92 CYS A CA 1
ATOM 757 C C . CYS A 1 92 ? -14.523 -3.069 6.193 1.00 88.12 92 CYS A C 1
ATOM 759 O O . CYS A 1 92 ? -14.798 -1.906 6.499 1.00 88.12 92 CYS A O 1
ATOM 761 N N . THR A 1 93 ? -15.454 -4.030 6.115 1.00 88.88 93 THR A N 1
ATOM 762 C CA . THR A 1 93 ? -16.867 -3.864 6.496 1.00 88.88 93 THR A CA 1
ATOM 763 C C . THR A 1 93 ? -17.144 -4.277 7.941 1.00 88.88 93 THR A C 1
ATOM 765 O O . THR A 1 93 ? -18.197 -3.941 8.484 1.00 88.88 93 THR A O 1
ATOM 768 N N . ALA A 1 94 ? -16.194 -4.960 8.586 1.00 89.81 94 ALA A N 1
ATOM 769 C CA . ALA A 1 94 ? -16.280 -5.344 9.986 1.00 89.81 94 ALA A CA 1
ATOM 770 C C . ALA A 1 94 ? -15.677 -4.272 10.905 1.00 89.81 94 ALA A C 1
ATOM 772 O O . ALA A 1 94 ? -14.831 -3.465 10.508 1.00 89.81 94 ALA A O 1
ATOM 773 N N . LEU A 1 95 ? -16.111 -4.270 12.166 1.00 91.31 95 LEU A N 1
ATOM 774 C CA . LEU A 1 95 ? -15.502 -3.445 13.206 1.00 91.31 95 LEU A CA 1
ATOM 775 C C . LEU A 1 95 ? -14.086 -3.939 13.518 1.00 91.31 95 LEU A C 1
ATOM 777 O O . LEU A 1 95 ? -13.816 -5.139 13.524 1.00 91.31 95 LEU A O 1
ATOM 781 N N . CYS A 1 96 ? -13.192 -3.003 13.826 1.00 90.19 96 CYS A N 1
ATOM 782 C CA . CYS A 1 96 ? -11.847 -3.312 14.280 1.00 90.19 96 CYS A CA 1
ATOM 783 C C . CYS A 1 96 ? -11.901 -4.045 15.620 1.00 90.19 96 CYS A C 1
ATOM 785 O O . CYS A 1 96 ? -12.237 -3.458 16.646 1.00 90.19 96 CYS A O 1
ATOM 787 N N . MET A 1 97 ? -11.513 -5.318 15.604 1.00 90.00 97 MET A N 1
ATOM 788 C CA . MET A 1 97 ? -11.466 -6.168 16.797 1.00 90.00 97 MET A CA 1
ATOM 789 C C . MET A 1 97 ? -10.202 -5.948 17.633 1.00 90.00 97 MET A C 1
ATOM 791 O O . MET A 1 97 ? -10.115 -6.417 18.763 1.00 90.00 97 MET A O 1
ATOM 795 N N . SER A 1 98 ? -9.207 -5.242 17.090 1.00 88.00 98 SER A N 1
ATOM 796 C CA . SER A 1 98 ? -7.960 -4.964 17.802 1.00 88.00 98 SER A CA 1
ATOM 797 C C . SER A 1 98 ? -8.093 -3.792 18.774 1.00 88.00 98 SER A C 1
ATOM 799 O O . SER A 1 98 ? -7.413 -3.779 19.793 1.00 88.00 98 SER A O 1
ATOM 801 N N . CYS A 1 99 ? -8.944 -2.800 18.489 1.00 87.81 99 CYS A N 1
ATOM 802 C CA . CYS A 1 99 ? -9.056 -1.591 19.307 1.00 87.81 99 CYS A CA 1
ATOM 803 C C . CYS A 1 99 ? -10.479 -1.340 19.818 1.00 87.81 99 CYS A C 1
ATOM 805 O O . CYS A 1 99 ? -11.458 -1.794 19.240 1.00 87.81 99 CYS A O 1
ATOM 807 N N . ASN A 1 100 ? -10.597 -0.517 20.860 1.00 86.94 100 ASN A N 1
ATOM 808 C CA . ASN A 1 100 ? -11.879 -0.220 21.510 1.00 86.94 100 ASN A CA 1
ATOM 809 C C . ASN A 1 100 ? -12.625 0.978 20.897 1.00 86.94 100 ASN A C 1
ATOM 811 O O . ASN A 1 100 ? -13.527 1.524 21.524 1.00 86.94 100 ASN A O 1
ATOM 815 N N . LEU A 1 101 ? -12.243 1.427 19.696 1.00 85.44 101 LEU A N 1
ATOM 816 C CA . LEU A 1 101 ? -12.879 2.584 19.055 1.00 85.44 101 LEU A CA 1
ATOM 817 C C . LEU A 1 101 ? -14.224 2.251 18.395 1.00 85.44 101 LEU A C 1
ATOM 819 O O . LEU A 1 101 ? -14.938 3.176 18.027 1.00 85.44 101 LEU A O 1
ATOM 823 N N . LEU A 1 102 ? -14.569 0.964 18.247 1.00 86.75 102 LEU A N 1
ATOM 824 C CA . LEU A 1 102 ? -15.824 0.506 17.629 1.00 86.75 102 LEU A CA 1
ATOM 825 C C . LEU A 1 102 ? -16.073 1.131 16.243 1.00 86.75 102 LEU A C 1
ATOM 827 O O . LEU A 1 102 ? -17.195 1.479 15.885 1.00 86.75 102 LEU A O 1
ATOM 831 N N . VAL A 1 103 ? -15.007 1.264 15.452 1.00 87.75 103 VAL A N 1
ATOM 832 C CA . VAL A 1 103 ? -15.043 1.755 14.067 1.00 87.75 103 VAL A CA 1
ATOM 833 C C . VAL A 1 103 ? -14.648 0.650 13.094 1.00 87.75 103 VAL A C 1
ATOM 835 O O . VAL A 1 103 ? -13.999 -0.319 13.486 1.00 87.75 103 VAL A O 1
ATOM 838 N N . LEU A 1 104 ? -15.016 0.805 11.821 1.00 89.06 104 LEU A N 1
ATOM 839 C CA . LEU A 1 104 ? -14.661 -0.133 10.755 1.00 89.06 104 LEU A CA 1
ATOM 840 C C . LEU A 1 104 ? -13.140 -0.291 10.608 1.00 89.06 104 LEU A C 1
ATOM 842 O O . LEU A 1 104 ? -12.403 0.701 10.637 1.00 89.06 104 LEU A O 1
ATOM 846 N N . GLU A 1 105 ? -12.673 -1.523 10.392 1.00 88.25 105 GLU A N 1
ATOM 847 C CA . GLU A 1 105 ? -11.255 -1.835 10.168 1.00 88.25 105 GLU A CA 1
ATOM 848 C C . GLU A 1 105 ? -10.821 -1.526 8.725 1.00 88.25 105 GLU A C 1
ATOM 850 O O . GLU A 1 105 ? -10.344 -2.376 7.978 1.00 88.25 105 GLU A O 1
ATOM 855 N N . THR A 1 106 ? -10.990 -0.275 8.303 1.00 87.06 106 THR A N 1
ATOM 856 C CA . THR A 1 106 ? -10.554 0.175 6.977 1.00 87.06 106 THR A CA 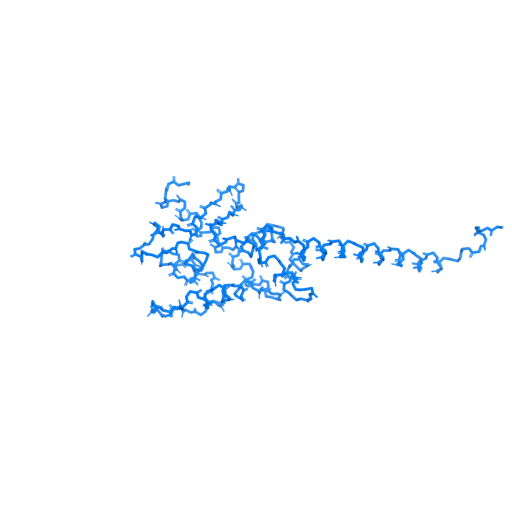1
ATOM 857 C C . THR A 1 106 ? -9.034 0.325 6.904 1.00 87.06 106 THR A C 1
ATOM 859 O O . THR A 1 106 ? -8.344 0.442 7.920 1.00 87.06 106 THR A O 1
ATOM 862 N N . LEU A 1 107 ? -8.494 0.431 5.685 1.00 85.44 107 LEU A N 1
ATOM 863 C CA . LEU A 1 107 ? -7.077 0.740 5.466 1.00 85.44 107 LEU A CA 1
ATOM 864 C C . LEU A 1 107 ? -6.645 2.042 6.172 1.00 85.44 107 LEU A C 1
ATOM 866 O O . LEU A 1 107 ? -5.526 2.123 6.680 1.00 85.44 107 LEU A O 1
ATOM 870 N N . CYS A 1 108 ? -7.533 3.040 6.267 1.00 84.19 108 CYS A N 1
ATOM 871 C CA . CYS A 1 108 ? -7.247 4.276 7.000 1.00 84.19 108 CYS A CA 1
ATOM 872 C C . CYS A 1 108 ? -7.144 3.994 8.483 1.00 84.19 108 CYS A C 1
ATOM 874 O O . CYS A 1 108 ? -6.235 4.488 9.148 1.00 84.19 108 CYS A O 1
ATOM 876 N N . HIS A 1 109 ? -8.106 3.237 9.009 1.00 86.25 109 HIS A N 1
ATOM 877 C CA . HIS A 1 109 ? -8.105 2.904 10.413 1.00 86.25 109 HIS A CA 1
ATOM 878 C C . HIS A 1 109 ? -6.821 2.157 10.768 1.00 86.25 109 HIS A C 1
ATOM 880 O O . HIS A 1 109 ? -6.110 2.571 11.680 1.00 86.25 109 HIS A O 1
ATOM 886 N N . PHE A 1 110 ? -6.470 1.145 9.975 1.00 89.12 110 PHE A N 1
ATOM 887 C CA . PHE A 1 110 ? -5.236 0.386 10.110 1.00 89.12 110 PHE A CA 1
ATOM 888 C C . PHE A 1 110 ? -3.997 1.299 10.112 1.00 89.12 110 PHE A C 1
ATOM 890 O O . PHE A 1 110 ? -3.290 1.352 11.116 1.00 89.12 110 PHE A O 1
ATOM 897 N N . ILE A 1 111 ? -3.770 2.089 9.053 1.00 87.50 111 ILE A N 1
ATOM 898 C CA . ILE A 1 111 ? -2.527 2.866 8.897 1.00 87.50 111 ILE A CA 1
ATOM 899 C C . ILE A 1 111 ? -2.478 4.108 9.795 1.00 87.50 111 ILE A C 1
ATOM 901 O O . ILE A 1 111 ? -1.420 4.399 10.351 1.00 87.50 111 ILE A O 1
ATOM 905 N N . LEU A 1 112 ? -3.581 4.851 9.938 1.00 83.19 112 LEU A N 1
ATOM 906 C CA . LEU A 1 112 ? -3.579 6.244 10.419 1.00 83.19 112 LEU A CA 1
ATOM 907 C C . LEU A 1 112 ? -4.294 6.479 11.751 1.00 83.19 112 LEU A C 1
ATOM 909 O O . LEU A 1 112 ? -3.993 7.482 12.395 1.00 83.19 112 LEU A O 1
ATOM 913 N N . LEU A 1 113 ? -5.202 5.598 12.190 1.00 84.88 113 LEU A N 1
ATOM 914 C CA . LEU A 1 113 ? -6.072 5.901 13.342 1.00 84.88 113 LEU A CA 1
ATOM 915 C C . LEU A 1 113 ? -5.967 4.901 14.495 1.00 84.88 113 LEU A C 1
ATOM 917 O O . LEU A 1 113 ? -5.961 5.318 15.646 1.00 84.88 113 LEU A O 1
ATOM 921 N N . CYS A 1 114 ? -5.838 3.604 14.217 1.00 87.94 114 CYS A N 1
ATOM 922 C CA . CYS A 1 114 ? -5.907 2.552 15.227 1.00 87.94 114 CYS A CA 1
ATOM 923 C C . CYS A 1 114 ? -4.853 2.766 16.332 1.00 87.94 114 CYS A C 1
ATOM 925 O O . CYS A 1 114 ? -3.657 2.803 16.011 1.00 87.94 114 CYS A O 1
ATOM 927 N N . PRO A 1 115 ? -5.268 2.887 17.609 1.00 89.44 115 PRO A N 1
ATOM 928 C CA . PRO A 1 115 ? -4.357 3.110 18.732 1.00 89.44 115 PRO A CA 1
ATOM 929 C C . PRO A 1 115 ? -3.383 1.952 18.960 1.00 89.44 115 PRO A C 1
ATOM 931 O O . PRO A 1 115 ? -2.229 2.175 19.306 1.00 89.44 115 PRO A O 1
ATOM 934 N N . ILE A 1 116 ? -3.805 0.711 18.696 1.00 91.62 116 ILE A N 1
ATOM 935 C CA . ILE A 1 116 ? -2.946 -0.474 18.854 1.00 91.62 116 ILE A CA 1
ATOM 936 C C . ILE A 1 116 ? -1.709 -0.404 17.960 1.00 91.62 116 ILE A C 1
ATOM 938 O O . ILE A 1 116 ? -0.623 -0.820 18.356 1.00 91.62 116 ILE A O 1
ATOM 942 N N . TYR A 1 117 ? -1.844 0.170 16.764 1.00 90.75 117 TYR A N 1
ATOM 943 C CA . TYR A 1 117 ? -0.730 0.308 15.828 1.00 90.75 117 TYR A CA 1
ATOM 944 C C . TYR A 1 117 ? 0.040 1.624 15.999 1.00 90.75 117 TYR A C 1
ATOM 946 O O . TYR A 1 117 ? 0.987 1.869 15.246 1.00 90.75 117 TYR A O 1
ATOM 954 N N . GLN A 1 118 ? -0.327 2.467 16.973 1.00 89.75 118 GLN A N 1
ATOM 955 C CA . GLN A 1 118 ? 0.333 3.747 17.231 1.00 89.75 118 GLN A CA 1
ATOM 956 C C . GLN A 1 118 ? 1.841 3.601 17.496 1.00 89.75 118 GLN A C 1
ATOM 958 O O . GLN A 1 118 ? 2.591 4.359 16.881 1.00 89.75 118 GLN A O 1
ATOM 963 N N . PRO A 1 119 ? 2.339 2.631 18.294 1.00 91.00 119 PRO A N 1
ATOM 964 C CA . PRO A 1 119 ? 3.780 2.494 18.523 1.00 91.00 119 PRO A CA 1
ATOM 965 C C . PRO A 1 119 ? 4.565 2.255 17.226 1.00 91.00 119 PRO A C 1
ATOM 967 O O . PRO A 1 119 ? 5.594 2.885 16.988 1.00 91.00 119 PRO A O 1
ATOM 970 N N . TYR A 1 120 ? 4.045 1.408 16.331 1.00 92.44 120 TYR A N 1
ATOM 971 C CA . TYR A 1 120 ? 4.659 1.169 15.021 1.00 92.44 120 TYR A CA 1
ATOM 972 C C . TYR A 1 120 ? 4.528 2.373 14.090 1.00 92.44 120 TYR A C 1
ATOM 974 O O . TYR A 1 120 ? 5.452 2.660 13.328 1.00 92.44 120 TYR A O 1
ATOM 982 N N . ARG A 1 121 ? 3.401 3.092 14.147 1.00 90.56 121 ARG A N 1
ATOM 983 C CA . ARG A 1 121 ? 3.197 4.319 13.367 1.00 90.56 121 ARG A CA 1
ATOM 984 C C . ARG A 1 121 ? 4.201 5.388 13.784 1.00 90.56 121 ARG A C 1
ATOM 986 O O . ARG A 1 121 ? 4.832 5.980 12.919 1.00 90.56 121 ARG A O 1
ATOM 993 N N . LEU A 1 122 ? 4.414 5.586 15.081 1.00 89.25 122 LEU A N 1
ATOM 994 C CA . LEU A 1 122 ? 5.426 6.512 15.586 1.00 89.25 122 LEU A CA 1
ATOM 995 C C . LEU A 1 122 ? 6.836 6.059 15.191 1.00 89.25 122 LEU A C 1
ATOM 997 O O . LEU A 1 122 ? 7.636 6.856 14.709 1.00 89.25 122 LEU A O 1
ATOM 1001 N N . HIS A 1 123 ? 7.132 4.766 15.299 1.00 92.00 123 HIS A N 1
ATOM 1002 C CA . HIS A 1 123 ? 8.458 4.260 14.957 1.00 92.00 123 HIS A CA 1
ATOM 1003 C C . HIS A 1 123 ? 8.797 4.401 13.461 1.00 92.00 123 HIS A C 1
ATOM 1005 O O . HIS A 1 123 ? 9.888 4.856 13.120 1.00 92.00 123 HIS A O 1
ATOM 1011 N N . TYR A 1 124 ? 7.872 4.053 12.560 1.00 91.62 124 TYR A N 1
ATOM 1012 C CA . TYR A 1 124 ? 8.143 4.025 11.117 1.00 91.62 124 TYR A CA 1
ATOM 1013 C C . TYR A 1 124 ? 7.629 5.252 10.356 1.00 91.62 124 TYR A C 1
ATOM 1015 O O . TYR A 1 124 ? 8.285 5.699 9.419 1.00 91.62 124 TYR A O 1
ATOM 1023 N N . LEU A 1 125 ? 6.460 5.783 10.718 1.00 88.75 125 LEU A N 1
ATOM 1024 C CA . LEU A 1 125 ? 5.703 6.744 9.910 1.00 88.75 125 LEU A CA 1
ATOM 1025 C C . LEU A 1 125 ? 5.695 8.179 10.455 1.00 88.75 125 LEU A C 1
ATOM 1027 O O . LEU A 1 125 ? 5.238 9.053 9.727 1.00 88.75 125 LEU A O 1
ATOM 1031 N N . HIS A 1 126 ? 6.221 8.463 11.657 1.00 85.75 126 HIS A N 1
ATOM 1032 C CA . HIS A 1 126 ? 6.145 9.809 12.266 1.00 85.75 126 HIS A CA 1
ATOM 1033 C C . HIS A 1 126 ? 6.684 10.938 11.372 1.00 85.75 126 HIS A C 1
ATOM 1035 O O . HIS A 1 126 ? 6.207 12.064 11.437 1.00 85.75 126 HIS A O 1
ATOM 1041 N N . ARG A 1 127 ? 7.675 10.644 10.519 1.00 84.00 127 ARG A N 1
ATOM 1042 C CA . ARG A 1 127 ? 8.269 11.624 9.591 1.00 84.00 127 ARG A CA 1
ATOM 1043 C C . ARG A 1 127 ? 7.359 11.974 8.416 1.00 84.00 127 ARG A C 1
ATOM 1045 O O . ARG A 1 127 ? 7.569 12.998 7.779 1.00 84.00 127 ARG A O 1
ATOM 1052 N N . PHE A 1 128 ? 6.404 11.105 8.099 1.00 79.81 128 PHE A N 1
ATOM 1053 C CA . PHE A 1 128 ? 5.628 11.151 6.858 1.00 79.81 128 PHE A CA 1
ATOM 1054 C C . PHE A 1 128 ? 4.132 11.340 7.092 1.00 79.81 128 PHE A C 1
ATOM 1056 O O . PHE A 1 128 ? 3.429 11.828 6.210 1.00 79.81 128 PHE A O 1
ATOM 1063 N N . VAL A 1 129 ? 3.647 10.928 8.260 1.00 71.62 129 VAL A N 1
ATOM 1064 C CA . VAL A 1 129 ? 2.253 11.038 8.666 1.00 71.62 129 VAL A CA 1
ATOM 1065 C C . VAL A 1 129 ? 2.209 11.996 9.853 1.00 71.62 129 VAL A C 1
ATOM 1067 O O . VAL A 1 129 ? 2.736 11.642 10.910 1.00 71.62 129 VAL A O 1
ATOM 1070 N N . PRO A 1 130 ? 1.616 13.195 9.704 1.00 62.59 130 PRO A N 1
ATOM 1071 C CA . PRO A 1 130 ? 1.422 14.083 10.840 1.00 62.59 130 PRO A CA 1
ATOM 1072 C C . PRO A 1 130 ? 0.575 13.364 11.890 1.00 62.59 130 PRO A C 1
ATOM 1074 O O . PRO A 1 130 ? -0.355 12.633 11.542 1.00 62.59 130 PRO A O 1
ATOM 1077 N N . GLU A 1 131 ? 0.908 13.543 13.168 1.00 59.41 131 GLU A N 1
ATOM 1078 C CA . GLU A 1 131 ? 0.108 12.989 14.255 1.00 59.41 131 GLU A CA 1
ATOM 1079 C C . GLU A 1 131 ? -1.336 13.470 14.085 1.00 59.41 131 GLU A C 1
ATOM 1081 O O . GLU A 1 131 ? -1.624 14.663 14.192 1.00 59.41 131 GLU A O 1
ATOM 1086 N N . CYS A 1 132 ? -2.253 12.546 13.777 1.00 50.91 132 CYS A N 1
ATOM 1087 C CA . CYS A 1 132 ? -3.678 12.814 13.883 1.00 50.91 132 CYS A CA 1
ATOM 1088 C C . CYS A 1 132 ? -3.976 12.979 15.372 1.00 50.91 132 CYS A C 1
ATOM 1090 O O . CYS A 1 132 ? -4.280 12.015 16.073 1.00 50.91 132 CYS A O 1
ATOM 1092 N N . SER A 1 133 ? -3.808 14.203 15.859 1.00 40.69 133 SER A N 1
ATOM 1093 C CA . SER A 1 133 ? -4.154 14.621 17.202 1.00 40.69 133 SER A CA 1
ATOM 1094 C C . SER A 1 133 ? -5.633 14.323 17.437 1.00 40.69 133 SER A C 1
ATOM 1096 O O . SER A 1 133 ? -6.512 14.938 16.840 1.00 40.69 133 SER A O 1
ATOM 1098 N N . ASN A 1 134 ? -5.883 13.310 18.268 1.00 41.69 134 ASN A N 1
ATOM 1099 C CA . ASN A 1 134 ? -7.067 13.111 19.102 1.00 41.69 134 ASN A CA 1
ATOM 1100 C C . ASN A 1 134 ? -8.343 13.826 18.622 1.00 41.69 134 ASN A C 1
ATOM 1102 O O . ASN A 1 134 ? -8.871 14.689 19.316 1.00 41.69 134 ASN A O 1
ATOM 1106 N N . SER A 1 135 ? -8.857 13.494 17.440 1.00 40.41 135 SER A N 1
ATOM 1107 C CA . SER A 1 135 ? -10.197 13.923 17.053 1.00 40.41 135 SER A CA 1
ATOM 1108 C C . SER A 1 135 ? -10.828 12.896 16.131 1.00 40.41 135 SER A C 1
ATOM 1110 O O . SER A 1 135 ? -10.486 12.694 14.967 1.00 40.41 135 SER A O 1
ATOM 1112 N N . SER A 1 136 ? -11.776 12.201 16.729 1.00 44.22 136 SER A N 1
ATOM 1113 C CA . SER A 1 136 ? -12.871 11.492 16.104 1.00 44.22 136 SER A CA 1
ATOM 1114 C C . SER A 1 136 ? -13.691 12.436 15.215 1.00 44.22 136 SER A C 1
ATOM 1116 O O . SER A 1 136 ? -14.776 12.822 15.622 1.00 44.22 136 SER A O 1
ATOM 1118 N N . THR A 1 137 ? -13.178 12.844 14.049 1.00 45.34 137 THR A N 1
ATOM 1119 C CA . THR A 1 137 ? -13.954 13.477 12.957 1.00 45.34 137 THR A CA 1
ATOM 1120 C C . THR A 1 137 ? -13.071 13.770 11.737 1.00 45.34 137 THR A C 1
ATOM 1122 O O . THR A 1 137 ? -12.910 14.911 11.312 1.00 45.34 137 THR A O 1
ATOM 1125 N N . ILE A 1 138 ? -12.529 12.731 11.093 1.00 51.16 138 ILE A N 1
ATOM 1126 C CA . ILE A 1 138 ? -12.248 12.842 9.654 1.00 51.16 138 ILE A CA 1
ATOM 1127 C C . ILE A 1 138 ? -13.516 12.343 8.942 1.00 51.16 138 ILE A C 1
ATOM 1129 O O . ILE A 1 138 ? -13.867 11.175 9.120 1.00 51.16 138 ILE A O 1
ATOM 1133 N N . PRO A 1 139 ? -14.251 13.192 8.195 1.00 45.44 139 PRO A N 1
ATOM 1134 C CA . PRO A 1 139 ? -15.431 12.755 7.452 1.00 45.44 139 PRO A CA 1
ATOM 1135 C C . PRO A 1 139 ? -15.040 11.631 6.491 1.00 45.44 139 PRO A C 1
ATOM 1137 O O . PRO A 1 139 ? -14.070 11.792 5.751 1.00 45.44 139 PRO A O 1
ATOM 1140 N N . ALA A 1 140 ? -15.783 10.521 6.483 1.00 48.22 140 ALA A N 1
ATOM 1141 C CA . ALA A 1 140 ? -15.455 9.314 5.715 1.00 48.22 140 ALA A CA 1
ATOM 1142 C C . ALA A 1 140 ? -15.145 9.588 4.225 1.00 48.22 140 ALA A C 1
ATOM 1144 O O . ALA A 1 140 ? -14.277 8.943 3.650 1.00 48.22 140 ALA A O 1
ATOM 1145 N N . GLU A 1 141 ? -15.770 10.603 3.621 1.00 43.66 141 GLU A N 1
ATOM 1146 C CA . GLU A 1 141 ? -15.533 11.006 2.225 1.00 43.66 141 GLU A CA 1
ATOM 1147 C C . GLU A 1 141 ? -14.163 11.664 1.976 1.00 43.66 141 GLU A C 1
ATOM 1149 O O . GLU A 1 141 ? -13.635 11.578 0.871 1.00 43.66 141 GLU A O 1
ATOM 1154 N N . ARG A 1 142 ? -13.547 12.289 2.992 1.00 48.81 142 ARG A N 1
ATOM 1155 C CA . ARG A 1 142 ? -12.177 12.838 2.912 1.00 48.81 142 ARG A CA 1
ATOM 1156 C C . ARG A 1 142 ? -11.111 11.802 3.268 1.00 48.81 142 ARG A C 1
ATOM 1158 O O . ARG A 1 142 ? -9.937 12.002 2.972 1.00 48.81 142 ARG A O 1
ATOM 1165 N N . VAL A 1 143 ? -11.495 10.701 3.909 1.00 53.88 143 VAL A N 1
ATOM 1166 C CA . VAL A 1 143 ? -10.565 9.676 4.397 1.00 53.88 143 VAL A CA 1
ATOM 1167 C C . VAL A 1 143 ? -9.913 8.909 3.243 1.00 53.88 143 VAL A C 1
ATOM 1169 O O . VAL A 1 143 ? -8.691 8.760 3.224 1.00 53.88 143 VAL A O 1
ATOM 1172 N N . ASP A 1 144 ? -10.696 8.492 2.248 1.00 55.19 144 ASP A N 1
ATOM 1173 C CA . ASP A 1 144 ? -10.197 7.665 1.141 1.00 55.19 144 ASP A CA 1
ATOM 1174 C C . ASP A 1 144 ? -9.249 8.432 0.205 1.00 55.19 144 ASP A C 1
ATOM 1176 O O . ASP A 1 144 ? -8.241 7.880 -0.242 1.00 55.19 144 ASP A O 1
ATOM 1180 N N . SER A 1 145 ? -9.512 9.723 -0.043 1.00 58.06 145 SER A N 1
ATOM 1181 C CA . SER A 1 145 ? -8.583 10.583 -0.791 1.00 58.06 145 S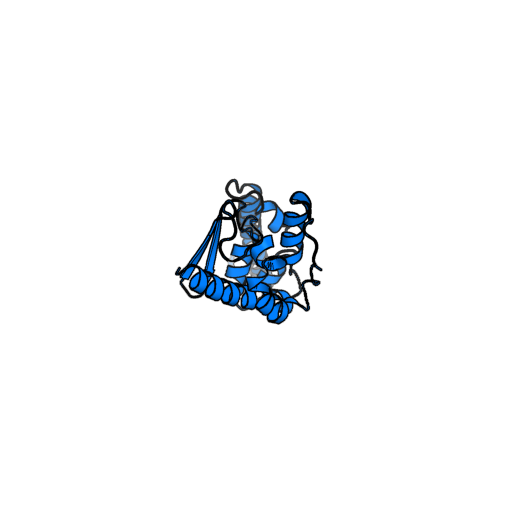ER A CA 1
ATOM 1182 C C . SER A 1 145 ? -7.280 10.792 -0.019 1.00 58.06 145 SER A C 1
ATOM 1184 O O . SER A 1 145 ? -6.202 10.691 -0.595 1.00 58.06 145 SER A O 1
ATOM 1186 N N . THR A 1 146 ? -7.368 10.972 1.304 1.00 63.81 146 THR A N 1
ATOM 1187 C CA . THR A 1 146 ? -6.193 11.187 2.161 1.00 63.81 146 THR A CA 1
ATOM 1188 C C . THR A 1 146 ? -5.287 9.956 2.201 1.00 63.81 146 THR A C 1
ATOM 1190 O O . THR A 1 146 ? -4.071 10.100 2.126 1.00 63.81 146 THR A O 1
ATOM 1193 N N . ILE A 1 147 ? -5.833 8.734 2.270 1.00 71.06 147 ILE A N 1
ATOM 1194 C CA . ILE A 1 147 ? -5.014 7.509 2.186 1.00 71.06 147 ILE A CA 1
ATOM 1195 C C . ILE A 1 147 ? -4.324 7.415 0.832 1.00 71.06 147 ILE A C 1
ATOM 1197 O O . ILE A 1 147 ? -3.139 7.094 0.778 1.00 71.06 147 ILE A O 1
ATOM 1201 N N . LEU A 1 148 ? -5.057 7.659 -0.257 1.00 66.38 148 LEU A N 1
ATOM 1202 C CA . LEU A 1 148 ? -4.500 7.543 -1.599 1.00 66.38 148 LEU A CA 1
ATOM 1203 C C . LEU A 1 148 ? -3.348 8.535 -1.788 1.00 66.38 148 LEU A C 1
ATOM 1205 O O . LEU A 1 148 ? -2.287 8.145 -2.270 1.00 66.38 148 LEU A O 1
ATOM 1209 N N . ASP A 1 149 ? -3.505 9.762 -1.293 1.00 69.25 149 ASP A N 1
ATOM 1210 C CA . ASP A 1 149 ? -2.449 10.775 -1.260 1.00 69.25 149 ASP A CA 1
ATOM 1211 C C . ASP A 1 149 ? -1.273 10.360 -0.368 1.00 69.25 149 ASP A C 1
ATOM 1213 O O . ASP A 1 149 ? -0.109 10.525 -0.740 1.00 69.25 149 ASP A O 1
ATOM 1217 N N . GLN A 1 150 ? -1.536 9.739 0.785 1.00 70.44 150 GLN A N 1
ATOM 1218 C CA . GLN A 1 150 ? -0.468 9.208 1.631 1.00 70.44 150 GLN A CA 1
ATOM 1219 C C . GLN A 1 150 ? 0.283 8.045 0.970 1.00 70.44 150 GLN A C 1
ATOM 1221 O O . GLN A 1 150 ? 1.504 7.950 1.110 1.00 70.44 150 GLN A O 1
ATOM 1226 N N . LEU A 1 151 ? -0.408 7.198 0.208 1.00 72.00 151 LEU A N 1
ATOM 1227 C CA . LEU A 1 151 ? 0.187 6.100 -0.553 1.00 72.00 151 LEU A CA 1
ATOM 1228 C C . LEU A 1 151 ? 0.815 6.566 -1.876 1.00 72.00 151 LEU A C 1
ATOM 1230 O O . LEU A 1 151 ? 1.612 5.818 -2.458 1.00 72.00 151 LEU A O 1
ATOM 1234 N N . ASN A 1 152 ? 0.542 7.792 -2.332 1.00 72.00 152 ASN A N 1
ATOM 1235 C CA . ASN A 1 152 ? 1.169 8.438 -3.487 1.00 72.00 152 ASN A CA 1
ATOM 1236 C C . ASN A 1 152 ? 2.604 8.894 -3.160 1.00 72.00 152 ASN A C 1
ATOM 1238 O O . ASN A 1 152 ? 2.908 10.069 -3.003 1.00 72.00 152 ASN A O 1
ATOM 1242 N N . CYS A 1 153 ? 3.520 7.930 -3.066 1.00 67.81 153 CYS A N 1
ATOM 1243 C CA . CYS A 1 153 ? 4.937 8.138 -2.746 1.00 67.81 153 CYS A CA 1
ATOM 1244 C C . CYS A 1 153 ? 5.825 8.254 -3.999 1.00 67.81 153 CYS A C 1
ATOM 1246 O O . CYS A 1 153 ? 6.903 7.669 -4.047 1.00 67.81 153 CYS A O 1
ATOM 1248 N N . SER A 1 154 ? 5.360 8.942 -5.043 1.00 65.19 154 SER A N 1
ATOM 1249 C CA . SER A 1 154 ? 5.958 8.932 -6.390 1.00 65.19 154 SER A CA 1
ATOM 1250 C C . SER A 1 154 ? 7.489 9.080 -6.404 1.00 65.19 154 SER A C 1
ATOM 1252 O O . SER A 1 154 ? 8.172 8.320 -7.095 1.00 65.19 154 SER A O 1
ATOM 1254 N N . TYR A 1 155 ? 8.056 9.968 -5.589 1.00 67.19 155 TYR A N 1
ATOM 1255 C CA . TYR A 1 155 ? 9.508 10.187 -5.548 1.00 67.19 155 TYR A CA 1
ATOM 1256 C C . TYR A 1 155 ? 10.167 9.888 -4.197 1.00 67.19 155 TYR A C 1
ATOM 1258 O O . TYR A 1 155 ? 11.391 9.923 -4.105 1.00 67.19 155 TYR A O 1
ATOM 1266 N N . ASP A 1 156 ? 9.382 9.560 -3.172 1.00 80.12 156 ASP A N 1
ATOM 1267 C CA . ASP A 1 156 ? 9.867 9.384 -1.803 1.00 80.12 156 ASP A CA 1
ATOM 1268 C C . ASP A 1 156 ? 10.020 7.894 -1.469 1.00 80.12 156 ASP A C 1
ATOM 1270 O O . ASP A 1 156 ? 9.117 7.239 -0.939 1.00 80.12 156 ASP A O 1
ATOM 1274 N N . LEU A 1 157 ? 11.181 7.341 -1.830 1.00 83.44 157 LEU A N 1
ATOM 1275 C CA . LEU A 1 157 ? 11.516 5.939 -1.567 1.00 83.44 157 LEU A CA 1
ATOM 1276 C C . LEU A 1 157 ? 11.641 5.643 -0.066 1.00 83.44 157 LEU A C 1
ATOM 1278 O O . LEU A 1 157 ? 11.367 4.515 0.354 1.00 83.44 157 LEU A O 1
ATOM 1282 N N . ASP A 1 158 ? 12.000 6.639 0.746 1.00 86.38 158 ASP A N 1
ATOM 1283 C CA . ASP A 1 158 ? 12.097 6.479 2.196 1.00 86.38 158 ASP A CA 1
ATOM 1284 C C . ASP A 1 158 ? 10.709 6.304 2.813 1.00 86.38 158 ASP A C 1
ATOM 1286 O O . ASP A 1 158 ? 10.518 5.412 3.649 1.00 86.38 158 ASP A O 1
ATOM 1290 N N . LYS A 1 159 ? 9.720 7.072 2.337 1.00 86.19 159 LYS A N 1
ATOM 1291 C CA . LYS A 1 159 ? 8.309 6.900 2.706 1.00 86.19 159 LYS A CA 1
ATOM 1292 C C . LYS A 1 159 ? 7.778 5.530 2.295 1.00 86.19 159 LYS A C 1
ATOM 1294 O O . LYS A 1 159 ? 7.146 4.854 3.110 1.00 86.19 159 LYS A O 1
ATOM 1299 N N . VAL A 1 160 ? 8.081 5.071 1.075 1.00 86.25 160 VAL A N 1
ATOM 1300 C CA . VAL A 1 160 ? 7.702 3.715 0.630 1.00 86.25 160 VAL A CA 1
ATOM 1301 C C . VAL A 1 160 ? 8.300 2.654 1.549 1.00 86.25 160 VAL A C 1
ATOM 1303 O O . VAL A 1 160 ? 7.586 1.770 2.026 1.00 86.25 160 VAL A O 1
ATOM 1306 N N . ALA A 1 161 ? 9.599 2.747 1.835 1.00 88.62 161 ALA A N 1
ATOM 1307 C CA . ALA A 1 161 ? 10.283 1.794 2.695 1.00 88.62 161 ALA A CA 1
ATOM 1308 C C . ALA A 1 161 ? 9.738 1.827 4.132 1.00 88.62 161 ALA A C 1
ATOM 1310 O O . ALA A 1 161 ? 9.627 0.783 4.775 1.00 88.62 161 ALA A O 1
ATOM 1311 N N . ALA A 1 162 ? 9.365 3.004 4.639 1.00 90.75 162 ALA A N 1
ATOM 1312 C CA . ALA A 1 162 ? 8.724 3.158 5.938 1.00 90.75 162 ALA A CA 1
ATOM 1313 C C . ALA A 1 162 ? 7.357 2.460 5.996 1.00 90.75 162 ALA A C 1
ATOM 1315 O O . ALA A 1 162 ? 7.130 1.661 6.906 1.00 90.75 162 ALA A O 1
ATOM 1316 N N . ILE A 1 163 ? 6.492 2.673 4.998 1.00 90.44 163 ILE A N 1
ATOM 1317 C CA . ILE A 1 163 ? 5.194 1.985 4.885 1.00 90.44 163 ILE A CA 1
ATOM 1318 C C . ILE A 1 163 ? 5.400 0.470 4.781 1.00 90.44 163 ILE A C 1
ATOM 1320 O O . ILE A 1 163 ? 4.767 -0.296 5.509 1.00 90.44 163 ILE A O 1
ATOM 1324 N N . CYS A 1 164 ? 6.340 0.026 3.943 1.00 90.94 164 CYS A N 1
ATOM 1325 C CA . CYS A 1 164 ? 6.616 -1.395 3.741 1.00 90.94 164 CYS A CA 1
ATOM 1326 C C . CYS A 1 164 ? 7.237 -2.089 4.960 1.00 90.94 164 CYS A C 1
ATOM 1328 O O . CYS A 1 164 ? 7.170 -3.310 5.048 1.00 90.94 164 CYS A O 1
ATOM 1330 N N . ARG A 1 165 ? 7.821 -1.346 5.908 1.00 92.88 165 ARG A N 1
ATOM 1331 C CA . ARG A 1 165 ? 8.263 -1.877 7.211 1.00 92.88 165 ARG A CA 1
ATOM 1332 C C . ARG A 1 165 ? 7.162 -1.824 8.267 1.00 92.88 165 ARG A C 1
ATOM 1334 O O . ARG A 1 165 ? 7.049 -2.739 9.080 1.00 92.88 165 ARG A O 1
ATOM 1341 N N . TYR A 1 166 ? 6.341 -0.778 8.233 1.00 94.50 166 TYR A N 1
ATOM 1342 C CA . TYR A 1 166 ? 5.200 -0.610 9.124 1.00 94.50 166 TYR A CA 1
ATOM 1343 C C . TYR A 1 166 ? 4.166 -1.726 8.946 1.00 94.50 166 TYR A C 1
ATOM 1345 O O . TYR A 1 166 ? 3.799 -2.380 9.922 1.00 94.50 166 TYR A O 1
ATOM 1353 N N . VAL A 1 167 ? 3.725 -1.972 7.707 1.00 94.00 167 VAL A N 1
ATOM 1354 C CA . VAL A 1 167 ? 2.603 -2.880 7.427 1.00 94.00 167 VAL A CA 1
ATOM 1355 C C . VAL A 1 167 ? 2.868 -4.313 7.913 1.00 94.00 167 VAL A C 1
ATOM 1357 O O . VAL A 1 167 ? 2.030 -4.828 8.649 1.00 94.00 167 VAL A O 1
ATOM 1360 N N . PRO A 1 168 ? 4.011 -4.963 7.614 1.00 93.88 168 PRO A N 1
ATOM 1361 C CA . PRO A 1 168 ? 4.317 -6.290 8.150 1.00 93.88 168 PRO A CA 1
ATOM 1362 C C . PRO A 1 168 ? 4.332 -6.342 9.680 1.00 93.88 168 PRO A C 1
ATOM 1364 O O . PRO A 1 168 ? 3.805 -7.284 10.264 1.00 93.88 168 PRO A O 1
ATOM 1367 N N . SER A 1 169 ? 4.911 -5.333 10.335 1.00 94.06 169 SER A N 1
ATOM 1368 C CA . SER A 1 169 ? 4.991 -5.273 11.799 1.00 94.06 169 SER A CA 1
ATOM 1369 C C . SER A 1 169 ? 3.607 -5.141 12.437 1.00 94.06 169 SER A C 1
ATOM 1371 O O . SER A 1 169 ? 3.286 -5.881 13.365 1.00 94.06 169 SER A O 1
ATOM 1373 N N . ALA A 1 170 ? 2.760 -4.263 11.893 1.00 93.69 170 ALA A N 1
ATOM 1374 C CA . ALA A 1 170 ? 1.383 -4.094 12.348 1.00 93.69 170 ALA A CA 1
ATOM 1375 C C . ALA A 1 170 ? 0.528 -5.347 12.087 1.00 93.69 170 ALA A C 1
ATOM 1377 O O . ALA A 1 170 ? -0.228 -5.759 12.963 1.00 93.69 170 ALA A O 1
ATOM 1378 N N . LEU A 1 171 ? 0.690 -6.003 10.930 1.00 93.44 171 LEU A N 1
ATOM 1379 C CA . LEU A 1 171 ? -0.020 -7.247 10.606 1.00 93.44 171 LEU A CA 1
ATOM 1380 C C . LEU A 1 171 ? 0.364 -8.406 11.528 1.00 93.44 171 LEU A C 1
ATOM 1382 O O . LEU A 1 171 ? -0.511 -9.166 11.924 1.00 93.44 171 LEU A O 1
ATOM 1386 N N . ARG A 1 172 ? 1.644 -8.534 11.898 1.00 92.69 172 ARG A N 1
ATOM 1387 C CA . ARG A 1 172 ? 2.091 -9.558 12.859 1.00 92.69 172 ARG A CA 1
ATOM 1388 C C . ARG A 1 172 ? 1.509 -9.325 14.251 1.00 92.69 172 ARG A C 1
ATOM 1390 O O . ARG A 1 172 ? 1.140 -10.286 14.918 1.00 92.69 172 ARG A O 1
ATOM 1397 N N . LEU A 1 173 ? 1.413 -8.064 14.687 1.00 92.06 173 LEU A N 1
ATOM 1398 C CA . LEU A 1 173 ? 0.725 -7.747 15.939 1.00 92.06 173 LEU A CA 1
ATOM 1399 C C . LEU A 1 173 ? -0.761 -8.098 15.837 1.00 92.06 173 LEU A C 1
ATOM 1401 O O . LEU A 1 173 ? -1.286 -8.763 16.721 1.00 92.06 173 LEU A O 1
ATOM 1405 N N . ARG A 1 174 ? -1.421 -7.696 14.745 1.00 91.50 174 ARG A N 1
ATOM 1406 C CA . ARG A 1 174 ? -2.832 -8.010 14.498 1.00 91.50 174 ARG A CA 1
ATOM 1407 C C . ARG A 1 174 ? 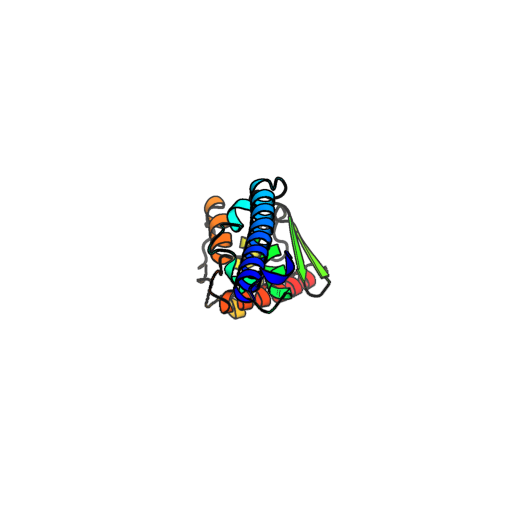-3.091 -9.512 14.553 1.00 91.50 174 ARG A C 1
ATOM 1409 O O . ARG A 1 174 ? -3.992 -9.940 15.262 1.00 91.50 174 ARG A O 1
ATOM 1416 N N . SER A 1 175 ? -2.293 -10.299 13.835 1.00 90.50 175 SER A N 1
ATOM 1417 C CA . SER A 1 175 ? -2.459 -11.750 13.778 1.00 90.50 175 SER A CA 1
ATOM 1418 C C . SER A 1 175 ? -2.233 -12.389 15.146 1.00 90.50 175 SER A C 1
ATOM 1420 O O . SER A 1 175 ? -2.999 -13.250 15.557 1.00 90.50 175 SER A O 1
ATOM 1422 N N . PHE A 1 176 ? -1.254 -11.897 15.912 1.00 89.88 176 PHE A N 1
ATOM 1423 C CA . PHE A 1 176 ? -1.062 -12.311 17.300 1.00 89.88 176 PHE A CA 1
ATOM 1424 C C . PHE A 1 176 ? -2.270 -11.969 18.189 1.00 89.88 176 PHE A C 1
ATOM 1426 O O . PHE A 1 176 ? -2.717 -12.812 18.958 1.00 89.88 176 PHE A O 1
ATOM 1433 N N . SER A 1 177 ? -2.830 -10.761 18.076 1.00 87.31 177 SER A N 1
ATOM 1434 C CA . SER A 1 177 ? -3.994 -10.338 18.869 1.00 87.31 177 SER A CA 1
ATOM 1435 C C . SER A 1 177 ? -5.279 -11.089 18.517 1.00 87.31 177 SER A C 1
ATOM 1437 O O . SER A 1 177 ? -6.118 -11.293 19.390 1.00 87.31 177 SER A O 1
ATOM 1439 N N . LEU A 1 178 ? -5.447 -11.479 17.253 1.00 85.62 178 LEU A N 1
ATOM 1440 C CA . LEU A 1 178 ? -6.645 -12.159 16.754 1.00 85.62 178 LEU A CA 1
ATOM 1441 C C . LEU A 1 178 ? -6.498 -13.688 16.688 1.00 85.62 178 LEU A C 1
ATOM 1443 O O . LEU A 1 178 ? -7.466 -14.366 16.356 1.00 85.62 178 LEU A O 1
ATOM 1447 N N . ASN A 1 179 ? -5.328 -14.231 17.044 1.00 81.44 179 ASN A N 1
ATOM 1448 C CA . ASN A 1 179 ? -4.969 -15.644 16.874 1.00 81.44 179 ASN A CA 1
ATOM 1449 C C . ASN A 1 179 ? -5.133 -16.146 15.421 1.00 81.44 179 ASN A C 1
ATOM 1451 O O . ASN A 1 179 ? -5.653 -17.239 15.191 1.00 81.44 179 ASN A O 1
ATOM 1455 N N . GLU A 1 180 ? -4.682 -15.339 14.454 1.00 67.38 180 GLU A N 1
ATOM 1456 C CA . GLU A 1 180 ? -4.667 -15.628 13.005 1.00 67.38 180 GLU A CA 1
ATOM 1457 C C . GLU A 1 180 ? -3.281 -16.045 12.475 1.00 67.38 180 GLU A C 1
ATOM 1459 O O . GLU A 1 180 ? -2.242 -15.618 13.040 1.00 67.38 180 GLU A O 1
#

Foldseek 3Di:
DVVVPDDPVNVVVVVVVVVVVVVVVVVVVVLVCQVPDPPAPQSVVQPPPDFQCLCVVVPPDVLLVQQLVQLSRQHQQWRWGQDPNDIDIAGQVDFDPQAPPRHGPDSLCLQQNPPVLVVLCVVQPCVQHPNPPDDPDPPPVVSVVVSNVSSSCRPPVSSSVSVSVSPVVSRVVSCVSVVD